Protein AF-A0A1D9BG84-F1 (afdb_monomer_lite)

Foldseek 3Di:
DLVLLCVVPPLSVVLLCLLQPPPFWAQQSSLVSNLVSLVVCLVVDDDQVNLLSVQLNVCRSVQSNVPDRTRNDNVSSVVSSVSSSVSSVDGRDPPD

Structure (mmCIF, N/CA/C/O backbone):
data_AF-A0A1D9BG84-F1
#
_entry.id   AF-A0A1D9BG84-F1
#
loop_
_atom_site.group_PDB
_atom_site.id
_atom_site.type_symbol
_atom_site.label_atom_id
_atom_site.label_alt_id
_atom_site.label_comp_id
_atom_site.label_asym_id
_atom_site.label_entity_id
_atom_site.label_seq_id
_atom_site.pdbx_PDB_ins_code
_atom_site.Cartn_x
_atom_site.Cartn_y
_atom_site.Cartn_z
_atom_site.occupancy
_atom_site.B_iso_or_equiv
_atom_site.auth_seq_id
_atom_site.auth_comp_id
_atom_site.auth_asym_id
_atom_site.auth_atom_id
_atom_site.pdbx_PDB_model_num
ATOM 1 N N . MET A 1 1 ? -3.506 13.229 -1.881 1.00 57.06 1 MET A N 1
ATOM 2 C CA . MET A 1 1 ? -4.048 12.767 -3.181 1.00 57.06 1 MET A CA 1
ATOM 3 C C . MET A 1 1 ? -3.113 11.689 -3.703 1.00 57.06 1 MET A C 1
ATOM 5 O O . MET A 1 1 ? -1.929 11.826 -3.457 1.00 57.06 1 MET A O 1
ATOM 9 N N . ALA A 1 2 ? -3.618 10.645 -4.365 1.00 71.62 2 ALA A N 1
ATOM 10 C CA . ALA A 1 2 ? -2.833 9.497 -4.855 1.00 71.62 2 ALA A CA 1
ATOM 11 C C . ALA A 1 2 ? -2.173 9.763 -6.226 1.00 71.62 2 ALA A C 1
ATOM 13 O O . ALA A 1 2 ? -2.248 8.943 -7.140 1.00 71.62 2 ALA A O 1
ATOM 14 N N . THR A 1 3 ? -1.646 10.970 -6.426 1.00 79.94 3 THR A N 1
ATOM 15 C CA . THR A 1 3 ? -1.297 11.473 -7.760 1.00 79.94 3 THR A CA 1
ATOM 16 C C . THR A 1 3 ? -0.120 10.716 -8.382 1.00 79.94 3 THR A C 1
ATOM 18 O O . THR A 1 3 ? -0.132 10.466 -9.584 1.00 79.94 3 THR A O 1
ATOM 21 N N . ARG A 1 4 ? 0.883 10.323 -7.587 1.00 86.75 4 ARG A N 1
ATOM 22 C CA . ARG A 1 4 ? 2.057 9.574 -8.067 1.00 86.75 4 ARG A CA 1
ATOM 23 C C . ARG A 1 4 ? 1.734 8.113 -8.257 1.00 86.75 4 ARG A C 1
ATOM 25 O O . ARG A 1 4 ? 2.133 7.534 -9.262 1.00 86.75 4 ARG A O 1
ATOM 32 N N . LEU A 1 5 ? 0.955 7.551 -7.343 1.00 87.56 5 LEU A N 1
ATOM 33 C CA . LEU A 1 5 ? 0.497 6.179 -7.461 1.00 87.56 5 LEU A CA 1
ATOM 34 C C . LEU A 1 5 ? -0.240 5.978 -8.792 1.00 87.56 5 LEU A C 1
ATOM 36 O O . LEU A 1 5 ? 0.122 5.100 -9.562 1.00 87.56 5 LEU A O 1
ATOM 40 N N . LEU A 1 6 ? -1.171 6.871 -9.142 1.00 88.88 6 LEU A N 1
ATOM 41 C CA . LEU A 1 6 ? -1.883 6.817 -10.425 1.00 88.88 6 LEU A CA 1
ATOM 42 C C . LEU A 1 6 ? -1.003 7.129 -11.647 1.00 88.88 6 LEU A C 1
ATOM 44 O O . LEU A 1 6 ? -1.347 6.730 -12.759 1.00 88.88 6 LEU A O 1
ATOM 48 N N . SER A 1 7 ? 0.137 7.804 -11.471 1.00 88.94 7 SER A N 1
ATOM 49 C CA . SER A 1 7 ? 1.072 8.066 -12.574 1.00 88.94 7 SER A CA 1
ATOM 50 C C . SER A 1 7 ? 1.813 6.812 -13.059 1.00 88.94 7 SER A C 1
ATOM 52 O O . SER A 1 7 ? 2.334 6.819 -14.170 1.00 88.94 7 SER A O 1
ATOM 54 N N . LEU A 1 8 ? 1.778 5.718 -12.285 1.00 88.31 8 LEU A N 1
ATOM 55 C CA . LEU A 1 8 ? 2.277 4.390 -12.673 1.00 88.31 8 LEU A CA 1
ATOM 56 C C . LEU A 1 8 ? 1.303 3.630 -13.602 1.00 88.31 8 LEU A C 1
ATOM 58 O O . LEU A 1 8 ? 1.425 2.423 -13.811 1.00 88.31 8 LEU A O 1
ATOM 62 N N . GLY A 1 9 ? 0.273 4.300 -14.126 1.00 90.06 9 GLY A N 1
ATOM 63 C CA . GLY A 1 9 ? -0.692 3.707 -15.047 1.00 90.06 9 GLY A CA 1
ATOM 64 C C . GLY A 1 9 ? -1.509 2.575 -14.416 1.00 90.06 9 GLY A C 1
ATOM 65 O O . GLY A 1 9 ? -2.001 2.688 -13.292 1.00 90.06 9 GLY A O 1
ATOM 66 N N . MET A 1 10 ? -1.685 1.475 -15.155 1.00 90.31 10 MET A N 1
ATOM 67 C CA . MET A 1 10 ? -2.534 0.350 -14.735 1.00 90.31 10 MET A CA 1
ATOM 68 C C . MET A 1 10 ? -2.043 -0.308 -13.439 1.00 90.31 10 MET A C 1
ATOM 70 O O . MET A 1 10 ? -2.858 -0.701 -12.605 1.00 90.31 10 MET A O 1
ATOM 74 N N . PHE A 1 11 ? -0.725 -0.383 -13.251 1.00 91.25 11 PHE A N 1
ATOM 75 C CA . PHE A 1 11 ? -0.127 -0.892 -12.022 1.00 91.25 11 PHE A CA 1
ATOM 76 C C . PHE A 1 11 ? -0.517 -0.032 -10.815 1.00 91.25 11 PHE A C 1
ATOM 78 O O . PHE A 1 11 ? -0.992 -0.541 -9.803 1.00 91.25 11 PHE A O 1
ATOM 85 N N . GLY A 1 12 ? -0.419 1.288 -10.973 1.00 92.81 12 GLY A N 1
ATOM 86 C CA . GLY A 1 12 ? -0.860 2.260 -9.980 1.00 92.81 12 GLY A CA 1
ATOM 87 C C . GLY A 1 12 ? -2.314 2.084 -9.553 1.00 92.81 12 GLY A C 1
ATOM 88 O O . GLY A 1 12 ? -2.627 2.086 -8.365 1.00 92.81 12 GLY A O 1
ATOM 89 N N . VAL A 1 13 ? -3.214 1.882 -10.518 1.00 94.19 13 VAL A N 1
ATOM 90 C CA . VAL A 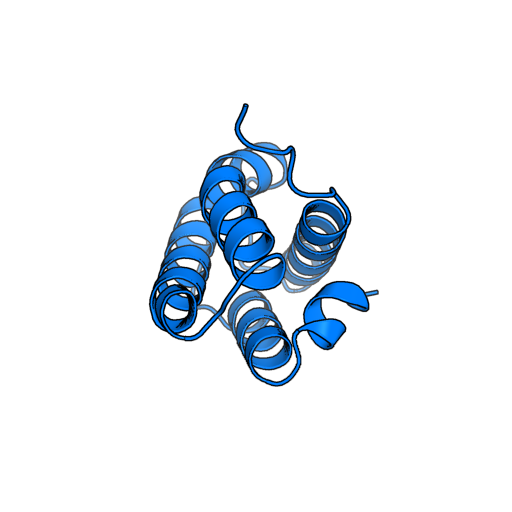1 13 ? -4.638 1.632 -10.242 1.00 94.19 13 VAL A CA 1
ATOM 91 C C . VAL A 1 13 ? -4.839 0.334 -9.457 1.00 94.19 13 VAL A C 1
ATOM 93 O O . VAL A 1 13 ? -5.626 0.317 -8.514 1.00 94.19 13 VAL A O 1
ATOM 96 N N . ARG A 1 14 ? -4.112 -0.736 -9.800 1.00 94.19 14 ARG A N 1
ATOM 97 C CA . ARG A 1 14 ? -4.194 -2.021 -9.087 1.00 94.19 14 ARG A CA 1
ATOM 98 C C . ARG A 1 14 ? -3.654 -1.939 -7.667 1.00 94.19 14 ARG A C 1
ATOM 100 O O . ARG A 1 14 ? -4.298 -2.451 -6.758 1.00 94.19 14 ARG A O 1
ATOM 107 N N . LEU A 1 15 ? -2.534 -1.249 -7.457 1.00 94.81 15 LEU A N 1
ATOM 108 C CA . LEU A 1 15 ? -2.042 -0.965 -6.110 1.00 94.81 15 LEU A CA 1
ATOM 109 C C . LEU A 1 15 ? -3.064 -0.163 -5.305 1.00 94.81 15 LEU A C 1
ATOM 111 O O . LEU A 1 15 ? -3.303 -0.483 -4.147 1.00 94.81 15 LEU A O 1
ATOM 115 N N . LEU A 1 16 ? -3.691 0.857 -5.902 1.00 96.06 16 LEU A N 1
ATOM 116 C CA . LEU A 1 16 ? -4.708 1.653 -5.212 1.00 96.06 16 LEU A CA 1
ATOM 117 C C . LEU A 1 16 ? -5.880 0.782 -4.771 1.00 96.06 16 LEU A C 1
ATOM 119 O O . LEU A 1 16 ? -6.306 0.869 -3.622 1.00 96.06 16 LEU A O 1
ATOM 123 N N . ASP A 1 17 ? -6.387 -0.040 -5.687 1.00 95.62 17 ASP A N 1
ATOM 124 C CA . ASP A 1 17 ? -7.469 -0.970 -5.402 1.00 95.62 17 ASP A CA 1
ATOM 125 C C . ASP A 1 17 ? -7.075 -1.919 -4.269 1.00 95.62 17 ASP A C 1
ATOM 127 O O . ASP A 1 17 ? -7.774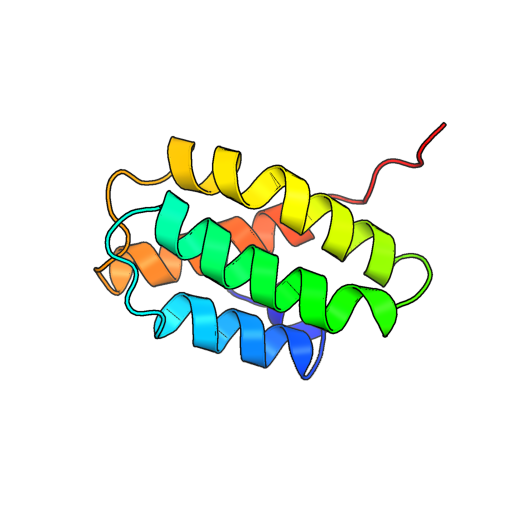 -1.970 -3.260 1.00 95.62 17 ASP A O 1
ATOM 131 N N . ARG A 1 18 ? -5.893 -2.544 -4.353 1.00 96.12 18 ARG A N 1
ATOM 132 C CA . ARG A 1 18 ? -5.372 -3.433 -3.310 1.00 96.12 18 ARG A CA 1
ATOM 133 C C . ARG A 1 18 ? -5.291 -2.740 -1.954 1.00 96.12 18 ARG A C 1
ATOM 135 O O . ARG A 1 18 ? -5.769 -3.291 -0.970 1.00 96.12 18 ARG A O 1
ATOM 142 N N . ILE A 1 19 ? -4.764 -1.513 -1.889 1.00 96.88 19 ILE A N 1
ATOM 143 C CA . ILE A 1 19 ? -4.704 -0.751 -0.633 1.00 96.88 19 ILE A CA 1
ATOM 144 C C . ILE A 1 19 ? -6.104 -0.584 -0.043 1.00 96.88 19 ILE A C 1
ATOM 146 O O . ILE A 1 19 ? -6.273 -0.701 1.165 1.00 96.88 19 ILE A O 1
ATOM 150 N N . LEU A 1 20 ? -7.103 -0.288 -0.870 1.00 97.00 20 LEU A N 1
ATOM 151 C CA . LEU A 1 20 ? -8.454 0.022 -0.416 1.00 97.00 20 LEU A CA 1
ATOM 152 C C . LEU A 1 20 ? -9.287 -1.218 -0.075 1.00 97.00 20 LEU A C 1
ATOM 154 O O . LEU A 1 20 ? -10.175 -1.111 0.774 1.00 97.00 20 LEU A O 1
ATOM 158 N N . THR A 1 21 ? -9.030 -2.356 -0.723 1.00 95.81 21 THR A N 1
ATOM 159 C CA . THR A 1 21 ? -9.929 -3.521 -0.702 1.00 95.81 21 THR A CA 1
ATOM 160 C C . THR A 1 21 ? -9.314 -4.783 -0.106 1.00 95.81 21 THR A C 1
ATOM 162 O O . THR A 1 21 ? -10.064 -5.709 0.203 1.00 95.81 21 THR A O 1
ATOM 165 N N . ALA A 1 22 ? -7.993 -4.826 0.107 1.00 96.12 22 ALA A N 1
ATOM 166 C CA . ALA A 1 22 ? -7.324 -5.974 0.710 1.00 96.12 22 ALA A CA 1
ATOM 167 C C . ALA A 1 22 ? -7.985 -6.384 2.041 1.00 96.12 22 ALA A C 1
ATOM 169 O O . ALA A 1 22 ? -8.302 -5.513 2.866 1.00 96.12 22 ALA A O 1
ATOM 170 N N . PRO A 1 23 ? -8.149 -7.692 2.309 1.00 95.69 23 PRO A N 1
ATOM 171 C CA . PRO A 1 23 ? -8.699 -8.198 3.563 1.00 95.69 23 PRO A CA 1
ATOM 172 C C . PRO A 1 23 ? -7.675 -8.159 4.719 1.00 95.69 23 PRO A C 1
ATOM 174 O O . PRO A 1 23 ? -7.675 -9.037 5.573 1.00 95.69 23 PRO A O 1
ATOM 177 N N . ALA A 1 24 ? -6.811 -7.142 4.761 1.00 96.81 24 ALA A N 1
ATOM 178 C CA . ALA A 1 24 ? -5.789 -6.962 5.789 1.00 96.81 24 ALA A CA 1
ATOM 179 C C . ALA A 1 24 ? -6.325 -6.171 6.992 1.00 96.81 24 ALA A C 1
ATOM 181 O O . ALA A 1 24 ? -6.874 -5.077 6.832 1.00 96.81 24 ALA A O 1
ATOM 182 N N . VAL A 1 25 ? -6.113 -6.678 8.200 1.00 97.56 25 VAL A N 1
ATOM 183 C CA . VAL A 1 25 ? -6.422 -5.990 9.459 1.00 97.56 25 VAL A CA 1
ATOM 184 C C . VAL A 1 25 ? -5.183 -5.310 10.023 1.00 97.56 25 VAL A C 1
ATOM 186 O O . VAL A 1 25 ? -5.268 -4.202 10.566 1.00 97.56 25 VAL A O 1
ATOM 189 N N . LEU A 1 26 ? -4.032 -5.956 9.880 1.00 98.44 26 LEU A N 1
ATOM 190 C CA . LEU A 1 26 ? -2.756 -5.519 10.419 1.00 98.44 26 LEU A CA 1
ATOM 191 C C . LEU A 1 26 ? -1.868 -4.930 9.311 1.00 98.44 26 LEU A C 1
ATOM 193 O O . LEU A 1 26 ? -1.996 -5.294 8.142 1.00 98.44 26 LEU A O 1
ATOM 197 N N . PRO A 1 27 ? -0.966 -3.993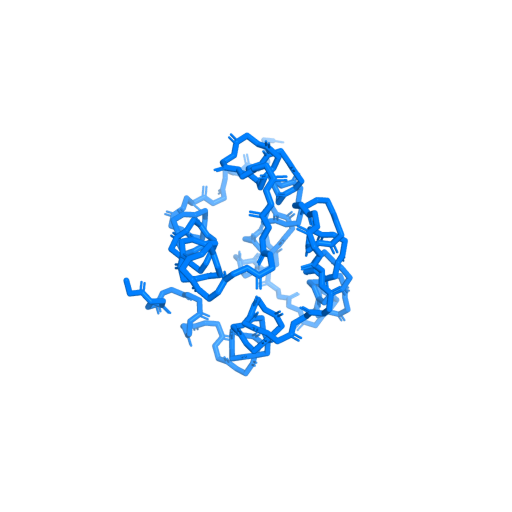 9.654 1.00 97.88 27 PRO A N 1
ATOM 198 C CA . PRO A 1 27 ? -0.109 -3.333 8.668 1.00 97.88 27 PRO A CA 1
ATOM 199 C C . PRO A 1 27 ? 0.795 -4.300 7.897 1.00 97.88 27 PRO A C 1
ATOM 201 O O . PRO A 1 27 ? 1.021 -4.077 6.714 1.00 97.88 27 PRO A O 1
ATOM 204 N N . HIS A 1 28 ? 1.286 -5.368 8.535 1.00 97.88 28 HIS A N 1
ATOM 205 C CA . HIS A 1 28 ? 2.157 -6.343 7.875 1.00 97.88 28 HIS A CA 1
ATOM 206 C C . HIS A 1 28 ? 1.409 -7.168 6.823 1.00 97.88 28 HIS A C 1
ATOM 208 O O . HIS A 1 28 ? 1.948 -7.361 5.747 1.00 97.88 28 HIS A O 1
ATOM 214 N N . GLU A 1 29 ? 0.152 -7.549 7.082 1.00 98.25 29 GLU A N 1
ATOM 215 C CA . GLU A 1 29 ? -0.690 -8.261 6.108 1.00 98.25 29 GLU A CA 1
ATOM 216 C C . GLU A 1 29 ? -0.916 -7.402 4.857 1.00 98.25 29 GLU A C 1
ATOM 218 O O . GLU A 1 29 ? -0.844 -7.882 3.732 1.00 98.25 29 GLU A O 1
ATOM 223 N N . LEU A 1 30 ? -1.151 -6.097 5.050 1.00 98.06 30 LEU A N 1
ATOM 224 C CA . LEU A 1 30 ? -1.248 -5.167 3.929 1.00 98.06 30 LEU A CA 1
ATOM 225 C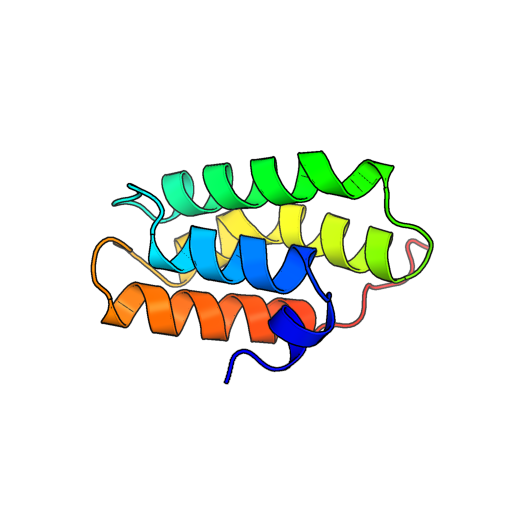 C . LEU A 1 30 ? 0.094 -5.014 3.207 1.00 98.06 30 LEU A C 1
ATOM 227 O O . LEU A 1 30 ? 0.108 -4.888 1.989 1.00 98.06 30 LEU A O 1
ATOM 231 N N . ALA A 1 31 ? 1.205 -4.969 3.939 1.00 98.06 31 ALA A N 1
ATOM 232 C CA . ALA A 1 31 ? 2.527 -4.875 3.336 1.00 98.06 31 ALA A CA 1
ATOM 233 C C . ALA A 1 31 ? 2.818 -6.101 2.460 1.00 98.06 31 ALA A C 1
ATOM 235 O O . ALA A 1 31 ? 3.187 -5.905 1.307 1.00 98.06 31 ALA A O 1
ATOM 236 N N . ASP A 1 32 ? 2.553 -7.315 2.955 1.00 97.94 32 ASP A N 1
ATOM 237 C CA . ASP A 1 32 ? 2.694 -8.569 2.205 1.00 97.94 32 ASP A CA 1
ATOM 238 C C . ASP A 1 32 ? 1.888 -8.517 0.895 1.00 97.94 32 ASP A C 1
ATOM 240 O O . ASP A 1 32 ? 2.450 -8.671 -0.189 1.00 97.94 32 ASP A O 1
ATOM 244 N N . ASP A 1 33 ? 0.595 -8.174 0.975 1.00 96.94 33 ASP A N 1
ATOM 245 C CA . ASP A 1 33 ? -0.292 -8.067 -0.194 1.00 96.94 33 ASP A CA 1
ATOM 246 C C . ASP A 1 33 ? 0.234 -7.083 -1.257 1.00 96.94 33 ASP A C 1
ATOM 248 O O . ASP A 1 33 ? 0.090 -7.301 -2.465 1.00 96.94 33 ASP A O 1
ATOM 252 N N . LEU A 1 34 ? 0.809 -5.958 -0.824 1.00 97.12 34 LEU A N 1
ATOM 253 C CA . LEU A 1 34 ? 1.340 -4.936 -1.727 1.00 97.12 34 LEU A CA 1
ATOM 254 C C . LEU A 1 34 ? 2.707 -5.322 -2.293 1.00 97.12 34 LEU A C 1
ATOM 256 O O . LEU A 1 34 ? 2.968 -5.048 -3.464 1.00 97.12 34 LEU A O 1
ATOM 260 N N . VAL A 1 35 ? 3.563 -5.953 -1.491 1.00 97.62 35 VAL A N 1
ATOM 261 C CA . VAL A 1 35 ? 4.870 -6.466 -1.913 1.00 97.62 35 VAL A CA 1
ATOM 262 C C . VAL A 1 35 ? 4.691 -7.568 -2.951 1.00 97.62 35 VAL A C 1
ATOM 264 O O . VAL A 1 35 ? 5.371 -7.539 -3.975 1.00 97.62 35 VAL A O 1
ATOM 267 N N . ASP A 1 36 ? 3.739 -8.479 -2.757 1.00 96.38 36 ASP A N 1
ATOM 268 C CA . ASP A 1 36 ? 3.404 -9.515 -3.734 1.00 96.38 36 ASP A CA 1
ATOM 269 C C . ASP A 1 36 ? 2.923 -8.912 -5.059 1.00 96.38 36 ASP A C 1
ATOM 271 O O . ASP A 1 36 ? 3.376 -9.315 -6.135 1.00 96.38 36 ASP A O 1
ATOM 275 N N . GLU A 1 37 ? 2.057 -7.896 -5.001 1.00 95.50 37 GLU A N 1
ATOM 276 C CA . GLU A 1 37 ? 1.603 -7.185 -6.196 1.00 95.50 37 GLU A CA 1
ATOM 277 C C . GLU A 1 37 ? 2.777 -6.475 -6.896 1.00 95.50 37 GLU A C 1
ATOM 279 O O . GLU A 1 37 ? 2.918 -6.579 -8.113 1.00 95.50 37 GLU A O 1
ATOM 284 N N . ILE A 1 38 ? 3.666 -5.801 -6.158 1.00 95.81 38 ILE A N 1
ATOM 285 C CA . ILE A 1 38 ? 4.864 -5.169 -6.733 1.00 95.81 38 ILE A CA 1
ATOM 286 C C . ILE A 1 38 ? 5.770 -6.214 -7.385 1.00 95.81 38 ILE A C 1
ATOM 288 O O . ILE A 1 38 ? 6.157 -6.044 -8.540 1.00 95.81 38 ILE A O 1
ATOM 292 N N . ASN A 1 39 ? 6.085 -7.301 -6.684 1.00 95.38 39 ASN A N 1
ATOM 293 C CA . ASN A 1 39 ? 6.979 -8.355 -7.161 1.00 95.38 39 ASN A CA 1
ATOM 294 C C . ASN A 1 39 ? 6.431 -9.063 -8.399 1.00 95.38 39 ASN A C 1
ATOM 296 O O . ASN A 1 39 ? 7.203 -9.440 -9.279 1.00 95.38 39 ASN A O 1
ATOM 300 N N . TYR A 1 40 ? 5.109 -9.199 -8.507 1.00 94.06 40 TYR A N 1
ATOM 301 C CA . TYR A 1 40 ? 4.468 -9.707 -9.714 1.00 94.06 40 TYR A CA 1
ATOM 302 C C . TYR A 1 40 ? 4.733 -8.804 -10.932 1.00 94.06 40 TYR A C 1
ATOM 304 O O . TYR A 1 40 ? 4.975 -9.299 -12.034 1.00 94.06 40 TYR A O 1
ATOM 312 N N . TYR A 1 41 ? 4.724 -7.481 -10.743 1.00 91.12 41 TYR A N 1
ATOM 313 C CA . TYR A 1 41 ? 4.934 -6.507 -11.819 1.00 91.12 41 TYR A CA 1
ATOM 314 C C . TYR A 1 41 ? 6.396 -6.160 -12.089 1.00 91.12 41 TYR A C 1
ATOM 316 O O . TYR A 1 41 ? 6.731 -5.787 -13.215 1.00 91.12 41 TYR A O 1
ATOM 324 N N . LEU A 1 42 ? 7.274 -6.299 -11.097 1.00 92.81 42 LEU A N 1
ATOM 325 C CA . LEU A 1 42 ? 8.670 -5.873 -11.160 1.00 92.81 42 LEU A CA 1
ATOM 326 C C . LEU A 1 42 ? 9.428 -6.394 -12.402 1.00 92.81 42 LEU A C 1
ATOM 328 O O . LEU A 1 42 ? 10.118 -5.586 -13.036 1.00 92.81 42 LEU A O 1
ATOM 332 N N . PRO A 1 43 ? 9.272 -7.667 -12.838 1.00 93.19 43 PRO A N 1
ATOM 333 C CA . PRO A 1 43 ? 9.935 -8.187 -14.039 1.00 93.19 43 PRO A CA 1
ATOM 334 C C . PRO A 1 43 ? 9.504 -7.515 -15.349 1.00 93.19 43 PRO A C 1
ATOM 336 O O . PRO A 1 43 ? 10.204 -7.625 -16.352 1.00 93.19 43 PRO A O 1
ATOM 339 N N . CYS A 1 44 ? 8.351 -6.840 -15.362 1.00 91.31 44 CYS A N 1
ATOM 340 C CA . CYS A 1 44 ? 7.801 -6.168 -16.541 1.00 91.31 44 CYS A CA 1
ATOM 341 C C .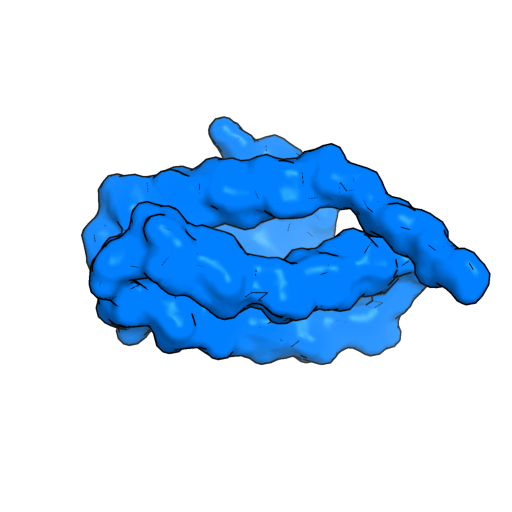 CYS A 1 44 ? 8.215 -4.690 -16.641 1.00 91.31 44 CYS A C 1
ATOM 343 O O . CYS A 1 44 ? 7.834 -4.016 -17.599 1.00 91.31 44 CYS A O 1
ATOM 345 N N . THR A 1 45 ? 8.967 -4.179 -15.665 1.00 89.81 45 THR A N 1
ATOM 346 C CA . THR A 1 45 ? 9.377 -2.769 -15.581 1.00 89.81 45 THR A CA 1
ATOM 347 C C . THR A 1 45 ? 10.867 -2.599 -15.849 1.00 89.81 45 THR A C 1
ATOM 349 O O . THR A 1 45 ? 11.650 -3.530 -15.674 1.00 89.81 45 THR A O 1
ATOM 352 N N . TYR A 1 46 ? 11.275 -1.396 -16.264 1.00 90.00 46 TYR A N 1
ATOM 353 C CA . TYR A 1 46 ? 12.669 -1.112 -16.612 1.00 90.00 46 TYR A CA 1
ATOM 354 C C . TYR A 1 46 ? 13.138 0.241 -16.074 1.00 90.00 46 TYR A C 1
ATOM 356 O O . TYR A 1 46 ? 12.366 1.185 -15.889 1.00 90.00 46 TYR A O 1
ATOM 364 N N . GLY A 1 47 ? 14.450 0.359 -15.864 1.00 89.94 47 GLY A N 1
ATOM 365 C CA . GLY A 1 47 ? 15.102 1.630 -15.566 1.00 89.94 47 GLY A CA 1
ATOM 366 C C . GLY A 1 47 ? 14.621 2.262 -14.259 1.00 89.94 47 GLY A C 1
ATOM 367 O O . GLY A 1 47 ? 14.756 1.677 -13.188 1.00 89.94 47 GLY A O 1
ATOM 368 N N . ARG A 1 48 ? 14.120 3.501 -14.335 1.00 87.88 48 ARG A N 1
ATOM 369 C CA . ARG A 1 48 ? 13.712 4.269 -13.147 1.00 87.88 48 ARG A CA 1
ATOM 370 C C . ARG A 1 48 ? 12.504 3.657 -12.445 1.00 87.88 48 ARG A C 1
ATOM 372 O O . ARG A 1 48 ? 12.485 3.634 -11.221 1.00 87.88 48 ARG A O 1
ATOM 379 N N . GLU A 1 49 ? 11.524 3.181 -13.206 1.00 88.81 49 GLU A N 1
ATOM 380 C CA . GLU A 1 49 ? 10.308 2.583 -12.650 1.00 88.81 49 GLU A CA 1
ATOM 381 C C . GLU A 1 49 ? 10.645 1.334 -11.835 1.00 88.81 49 GLU A C 1
ATOM 383 O O . GLU A 1 49 ? 10.253 1.237 -10.680 1.00 88.81 49 GLU A O 1
ATOM 388 N N . GLN A 1 50 ? 11.476 0.445 -12.381 1.00 92.19 50 GLN A N 1
ATOM 389 C CA . GLN A 1 50 ? 11.907 -0.762 -11.678 1.00 92.19 50 GLN A CA 1
ATOM 390 C C . GLN A 1 50 ? 12.603 -0.449 -10.347 1.00 92.19 50 GLN A C 1
ATOM 392 O O . GLN A 1 50 ? 12.306 -1.079 -9.336 1.00 92.19 50 GLN A O 1
ATOM 397 N N . ARG A 1 51 ? 13.488 0.559 -10.317 1.00 92.50 51 ARG A N 1
ATOM 398 C CA . ARG A 1 51 ? 14.151 0.990 -9.074 1.00 92.50 51 ARG A CA 1
ATOM 399 C C . ARG A 1 51 ? 13.170 1.570 -8.057 1.00 92.50 51 ARG A C 1
ATOM 401 O O . ARG A 1 51 ? 13.267 1.243 -6.881 1.00 92.50 51 ARG A O 1
ATOM 408 N N . LEU A 1 52 ? 12.225 2.397 -8.509 1.00 92.00 52 LEU A N 1
ATOM 409 C CA . LEU A 1 52 ? 11.165 2.946 -7.656 1.00 92.00 52 LEU A CA 1
ATOM 410 C C . LEU A 1 52 ? 10.323 1.833 -7.025 1.00 92.00 52 LEU A C 1
ATOM 412 O O . LEU A 1 52 ? 10.061 1.865 -5.827 1.00 92.00 52 LEU A O 1
ATOM 416 N N . LEU A 1 53 ? 9.911 0.847 -7.824 1.00 92.81 53 LEU A N 1
ATOM 417 C CA . LEU A 1 53 ? 9.102 -0.272 -7.352 1.00 92.81 53 LEU A CA 1
ATOM 418 C C . LEU A 1 53 ? 9.871 -1.175 -6.390 1.00 92.81 53 LEU A C 1
ATOM 420 O O . LEU A 1 53 ? 9.333 -1.549 -5.353 1.00 92.81 53 LEU A O 1
ATOM 424 N N . PHE A 1 54 ? 11.134 -1.473 -6.694 1.00 94.38 54 PHE A N 1
ATOM 425 C CA . PHE A 1 54 ? 11.991 -2.249 -5.805 1.00 94.38 54 PHE A CA 1
ATOM 426 C C . PHE A 1 54 ? 12.166 -1.560 -4.447 1.00 94.38 54 PHE A C 1
ATOM 428 O O . PHE A 1 54 ? 11.934 -2.173 -3.409 1.00 94.38 54 PHE A O 1
ATOM 435 N N . GLN A 1 55 ? 12.492 -0.265 -4.445 1.00 94.31 55 GLN A N 1
ATOM 436 C CA . GLN A 1 55 ? 12.605 0.498 -3.205 1.00 94.31 55 GLN A CA 1
ATOM 437 C C . GLN A 1 55 ? 11.283 0.528 -2.433 1.00 94.31 55 GLN A C 1
ATOM 439 O O . GLN A 1 55 ? 11.283 0.341 -1.218 1.00 94.31 55 GLN A O 1
ATOM 444 N N . LEU A 1 56 ? 10.155 0.725 -3.125 1.00 94.56 56 LEU A N 1
ATOM 445 C CA . LEU A 1 56 ? 8.844 0.697 -2.486 1.00 94.56 56 LEU A CA 1
ATOM 446 C C . LEU A 1 56 ? 8.596 -0.650 -1.791 1.00 94.56 56 LEU A C 1
ATOM 448 O O . LEU A 1 56 ? 8.172 -0.654 -0.639 1.00 94.56 56 LEU A O 1
ATOM 452 N N . ALA A 1 57 ? 8.896 -1.775 -2.448 1.00 95.88 57 ALA A N 1
ATOM 453 C CA . ALA A 1 57 ? 8.753 -3.103 -1.849 1.00 95.88 57 ALA A CA 1
ATOM 454 C C . ALA A 1 57 ? 9.607 -3.267 -0.579 1.00 95.88 57 ALA A C 1
ATOM 456 O O . ALA A 1 57 ? 9.126 -3.810 0.413 1.00 95.88 57 ALA A O 1
ATOM 457 N N . CYS A 1 58 ? 10.836 -2.745 -0.578 1.00 95.44 58 CYS A N 1
ATOM 458 C CA . CYS A 1 58 ? 11.723 -2.788 0.585 1.00 95.44 58 CYS A CA 1
ATOM 459 C C . CYS A 1 58 ? 11.206 -1.956 1.772 1.00 95.44 58 CYS A C 1
ATOM 461 O O . CYS A 1 58 ? 11.339 -2.378 2.918 1.00 95.44 58 CYS A O 1
ATOM 463 N N . GLU A 1 59 ? 10.622 -0.781 1.519 1.00 96.06 59 GLU A N 1
ATOM 464 C CA . GLU A 1 59 ? 10.220 0.164 2.575 1.00 96.06 59 GLU A CA 1
ATOM 465 C C . GLU A 1 59 ? 8.815 -0.106 3.147 1.00 96.06 59 GLU A C 1
ATOM 467 O O . GLU A 1 59 ? 8.490 0.372 4.235 1.00 96.06 59 GLU A O 1
ATOM 472 N N . LEU A 1 60 ? 7.963 -0.859 2.441 1.00 96.38 60 LEU A N 1
ATOM 473 C CA . LEU A 1 60 ? 6.539 -1.004 2.775 1.00 96.38 60 LEU A CA 1
ATOM 474 C C . LEU A 1 60 ? 6.280 -1.549 4.184 1.00 96.38 60 LEU A C 1
ATOM 476 O O . LEU A 1 60 ? 5.427 -1.008 4.890 1.00 96.38 60 LEU A O 1
ATOM 480 N N . HIS A 1 61 ? 6.997 -2.596 4.596 1.00 97.62 61 HIS A N 1
ATOM 481 C CA . HIS A 1 61 ? 6.801 -3.216 5.910 1.00 97.62 61 HIS A CA 1
ATOM 482 C C . HIS A 1 61 ? 7.109 -2.256 7.055 1.00 97.62 61 HIS A C 1
ATOM 484 O O . HIS A 1 61 ? 6.300 -2.110 7.972 1.00 97.62 61 HIS A O 1
ATOM 490 N N . GLU A 1 62 ? 8.265 -1.597 6.989 1.00 97.25 62 GLU A N 1
ATOM 491 C CA . GLU A 1 62 ? 8.701 -0.642 8.004 1.00 97.25 62 GLU A CA 1
ATOM 492 C C . GLU A 1 62 ? 7.756 0.562 8.036 1.00 97.25 62 GLU A C 1
ATOM 494 O O . GLU A 1 62 ? 7.160 0.857 9.072 1.00 97.25 62 GLU A O 1
ATOM 499 N N . ALA A 1 63 ? 7.501 1.181 6.880 1.00 97.44 63 ALA A N 1
ATOM 500 C CA . ALA A 1 63 ? 6.661 2.369 6.792 1.00 97.44 63 ALA A CA 1
ATOM 501 C C . ALA A 1 63 ? 5.223 2.118 7.282 1.00 97.44 63 ALA A C 1
ATOM 503 O O . ALA A 1 63 ? 4.648 2.953 7.987 1.00 97.44 63 ALA A O 1
ATOM 504 N N . LEU A 1 64 ? 4.619 0.976 6.930 1.00 97.75 64 LEU A N 1
ATOM 505 C CA . LEU A 1 64 ? 3.279 0.625 7.407 1.00 97.75 64 LEU A CA 1
ATOM 506 C C . LEU A 1 64 ? 3.280 0.243 8.892 1.00 97.75 64 LEU A C 1
ATOM 508 O O . LEU A 1 64 ? 2.347 0.623 9.603 1.00 97.75 64 LEU A O 1
ATOM 512 N N . GLY A 1 65 ? 4.303 -0.474 9.360 1.00 97.69 65 GLY A N 1
ATOM 513 C CA . GLY A 1 65 ? 4.442 -0.8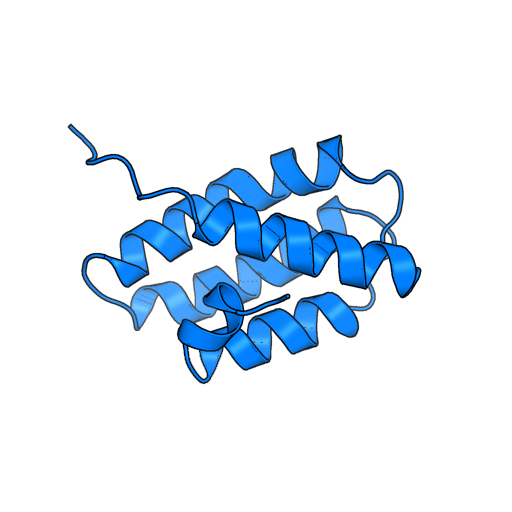85 10.758 1.00 97.69 65 GLY A CA 1
ATOM 514 C C . GLY A 1 65 ? 4.618 0.292 11.719 1.00 97.69 65 GLY A C 1
ATOM 515 O O . GLY A 1 65 ? 4.041 0.288 12.804 1.00 97.69 65 GLY A O 1
ATOM 516 N N . GLU A 1 66 ? 5.348 1.328 11.310 1.00 97.62 66 GLU A N 1
ATOM 517 C CA . GLU A 1 66 ? 5.513 2.553 12.099 1.00 97.62 66 GLU A CA 1
ATOM 518 C C . GLU A 1 66 ? 4.254 3.431 12.093 1.00 97.62 66 GLU A C 1
ATOM 520 O O . GLU A 1 66 ? 3.895 4.040 13.104 1.00 97.62 66 GLU A O 1
ATOM 525 N N . ALA A 1 67 ? 3.567 3.518 10.951 1.00 97.38 67 ALA A N 1
ATOM 526 C CA . ALA A 1 67 ? 2.466 4.460 10.770 1.00 97.38 67 ALA A CA 1
ATOM 527 C C . ALA A 1 67 ? 1.113 3.962 11.306 1.00 97.38 67 ALA A C 1
ATOM 529 O O . ALA A 1 67 ? 0.215 4.780 11.565 1.00 97.38 67 ALA A O 1
ATOM 530 N N . PHE A 1 68 ? 0.934 2.645 11.444 1.00 97.81 68 PHE A N 1
ATOM 531 C CA . PHE A 1 68 ? -0.357 2.035 11.747 1.00 97.81 68 PHE A CA 1
ATOM 532 C C . PHE A 1 68 ? -0.246 0.901 12.761 1.00 97.81 68 PHE A C 1
ATOM 534 O O . PHE A 1 68 ? 0.605 0.031 12.665 1.00 97.81 68 PHE A O 1
ATOM 541 N N . THR A 1 69 ? -1.204 0.843 13.683 1.00 97.31 69 THR A N 1
ATOM 542 C CA . THR A 1 69 ? -1.450 -0.349 14.511 1.00 97.31 69 THR A CA 1
ATOM 543 C C . THR A 1 69 ? -2.496 -1.274 13.885 1.00 97.31 69 THR A C 1
ATOM 545 O O . THR A 1 69 ? -2.489 -2.477 14.135 1.00 97.31 69 THR A O 1
ATOM 548 N N . ARG A 1 70 ? -3.397 -0.717 13.062 1.00 97.69 70 ARG A N 1
ATOM 549 C CA . ARG A 1 70 ? -4.442 -1.413 12.297 1.00 97.69 70 ARG A CA 1
ATOM 550 C C . ARG A 1 70 ? -4.750 -0.666 11.001 1.00 97.69 70 ARG A C 1
ATOM 552 O O . ARG A 1 70 ? -4.629 0.561 10.953 1.00 97.69 70 ARG A O 1
ATOM 559 N N . VAL A 1 71 ? -5.200 -1.396 9.983 1.00 97.62 71 VAL A N 1
ATOM 560 C CA . VAL A 1 71 ? -5.482 -0.870 8.635 1.00 97.62 71 VAL A CA 1
ATOM 561 C C . VAL A 1 71 ? -6.859 -1.258 8.082 1.00 97.62 71 VAL A C 1
ATOM 563 O O . VAL A 1 71 ? -7.197 -0.858 6.977 1.00 97.62 71 VAL A O 1
ATOM 566 N N . ASP A 1 72 ? -7.704 -1.951 8.843 1.00 95.94 72 ASP A N 1
ATOM 567 C CA . ASP A 1 72 ? -9.038 -2.407 8.416 1.00 95.94 72 ASP A CA 1
ATOM 568 C C . ASP A 1 72 ? -10.061 -1.278 8.181 1.00 95.94 72 ASP A C 1
ATOM 570 O O . ASP A 1 72 ? -11.061 -1.456 7.486 1.00 95.94 72 ASP A O 1
ATOM 574 N N . GLY A 1 73 ? -9.824 -0.085 8.730 1.00 96.88 73 GLY A N 1
ATOM 575 C CA . GLY A 1 73 ? -10.708 1.067 8.557 1.00 96.88 73 GLY A CA 1
ATOM 576 C C . GLY A 1 73 ? -10.417 1.884 7.294 1.00 96.88 73 GLY A C 1
ATOM 577 O O . GLY A 1 73 ? -9.271 2.221 7.005 1.00 96.88 73 GLY A O 1
ATOM 578 N N . MET A 1 74 ? -11.461 2.356 6.604 1.00 96.19 74 MET A N 1
ATOM 579 C CA . MET A 1 74 ? -11.326 3.206 5.404 1.00 96.19 74 MET A CA 1
ATOM 580 C C . MET A 1 74 ? -10.505 4.490 5.649 1.00 96.19 74 MET A C 1
ATOM 582 O O . MET A 1 74 ? -9.787 4.961 4.767 1.00 96.19 74 MET A O 1
ATOM 586 N N . ALA A 1 75 ? -10.567 5.061 6.857 1.00 96.44 75 ALA A N 1
ATOM 587 C CA . ALA A 1 75 ? -9.726 6.199 7.231 1.00 96.44 75 ALA A CA 1
ATOM 588 C C . ALA A 1 75 ? -8.231 5.830 7.267 1.00 96.44 75 ALA A C 1
ATOM 590 O O . ALA A 1 75 ? -7.398 6.598 6.784 1.00 96.44 75 ALA A O 1
ATOM 591 N N . ALA A 1 76 ? -7.896 4.643 7.786 1.00 96.75 76 ALA A N 1
ATOM 592 C CA . ALA A 1 76 ? -6.535 4.116 7.774 1.00 96.75 76 ALA A CA 1
ATOM 593 C C . ALA A 1 76 ? -6.086 3.795 6.342 1.00 96.75 76 ALA A C 1
ATOM 595 O O . ALA A 1 76 ? -5.005 4.221 5.951 1.00 96.75 76 ALA A O 1
ATOM 596 N N . ARG A 1 77 ? -6.949 3.186 5.514 1.00 97.25 77 ARG A N 1
ATOM 597 C CA . ARG A 1 77 ? -6.662 2.939 4.089 1.00 97.25 77 ARG A CA 1
ATOM 598 C C . ARG A 1 77 ? -6.316 4.213 3.326 1.00 97.25 77 ARG A C 1
ATOM 600 O O . ARG A 1 77 ? -5.303 4.267 2.641 1.00 97.25 77 ARG A O 1
ATOM 607 N N . ARG A 1 78 ? -7.097 5.285 3.490 1.00 96.38 78 ARG A N 1
ATOM 608 C CA . ARG A 1 78 ? -6.804 6.585 2.854 1.00 96.38 78 ARG A CA 1
ATOM 609 C C . ARG A 1 78 ? -5.466 7.171 3.305 1.00 96.38 78 ARG A C 1
ATOM 611 O O . ARG A 1 78 ? -4.767 7.781 2.499 1.00 96.38 78 ARG A O 1
ATOM 618 N N . ARG A 1 79 ? -5.103 6.987 4.577 1.00 97.19 79 ARG A N 1
ATOM 619 C CA . ARG A 1 79 ? -3.783 7.376 5.090 1.00 97.19 79 ARG A CA 1
ATOM 620 C C . ARG A 1 79 ? -2.673 6.497 4.511 1.00 97.19 79 ARG A C 1
ATOM 622 O O . ARG A 1 79 ? -1.635 7.042 4.166 1.00 97.19 79 ARG A O 1
ATOM 629 N N . ALA A 1 80 ? -2.895 5.193 4.352 1.00 97.06 80 ALA A N 1
ATOM 630 C CA . ALA A 1 80 ? -1.941 4.284 3.720 1.00 97.06 80 ALA A CA 1
ATOM 631 C C . ALA A 1 80 ? -1.694 4.669 2.253 1.00 97.06 80 ALA A C 1
ATOM 633 O O . ALA A 1 80 ? -0.548 4.749 1.829 1.00 97.06 80 ALA A O 1
ATOM 634 N N . VAL A 1 81 ? -2.745 5.040 1.511 1.00 97.06 81 VAL A N 1
ATOM 635 C CA . VAL A 1 81 ? -2.605 5.605 0.158 1.00 97.06 81 VAL A CA 1
ATOM 636 C C . VAL A 1 81 ? -1.715 6.850 0.166 1.00 97.06 81 VAL A C 1
ATOM 638 O O . VAL A 1 81 ? -0.830 6.976 -0.671 1.00 97.06 81 VAL A O 1
ATOM 641 N N . ALA A 1 82 ? -1.930 7.775 1.107 1.00 95.81 82 ALA A N 1
ATOM 642 C CA . ALA A 1 82 ? -1.114 8.985 1.206 1.00 95.81 82 ALA A CA 1
ATOM 643 C C . ALA A 1 82 ? 0.346 8.691 1.590 1.00 95.81 82 ALA A C 1
ATOM 645 O O . ALA A 1 82 ? 1.245 9.341 1.064 1.00 95.81 82 ALA A O 1
ATOM 646 N N . LEU A 1 83 ? 0.577 7.715 2.473 1.00 96.12 83 LEU A N 1
ATOM 647 C CA . LEU A 1 83 ? 1.911 7.253 2.847 1.00 96.12 83 LEU A CA 1
ATOM 648 C C . LEU A 1 83 ? 2.645 6.688 1.630 1.00 96.12 83 LEU A C 1
ATOM 650 O O . LEU A 1 83 ? 3.744 7.130 1.322 1.00 96.12 83 LEU A O 1
ATOM 654 N N . ILE A 1 84 ? 2.017 5.768 0.901 1.00 94.75 84 ILE A N 1
ATOM 655 C CA . ILE A 1 84 ? 2.618 5.127 -0.273 1.00 94.75 84 ILE A CA 1
ATOM 656 C C . ILE A 1 84 ? 2.878 6.157 -1.382 1.00 94.75 84 ILE A C 1
ATOM 658 O O . ILE A 1 84 ? 3.940 6.140 -1.998 1.00 94.75 84 ILE A O 1
ATOM 662 N N . ASP A 1 85 ? 1.968 7.113 -1.595 1.00 93.12 85 ASP A N 1
ATOM 663 C CA . ASP A 1 85 ? 2.194 8.222 -2.534 1.00 93.12 85 ASP A CA 1
ATOM 664 C C . ASP A 1 85 ? 3.394 9.098 -2.127 1.00 93.12 85 ASP A C 1
ATOM 666 O O . ASP A 1 85 ? 4.105 9.615 -2.991 1.00 93.12 85 ASP A O 1
ATOM 670 N N . ALA A 1 86 ? 3.648 9.246 -0.822 1.00 92.88 86 ALA A N 1
ATOM 671 C CA . ALA A 1 86 ? 4.818 9.949 -0.302 1.00 92.88 86 ALA A CA 1
ATOM 672 C C . ALA A 1 86 ? 6.111 9.131 -0.456 1.00 92.88 86 ALA A C 1
ATOM 674 O O . ALA A 1 86 ? 7.135 9.709 -0.812 1.00 92.88 86 ALA A O 1
ATOM 675 N N . LEU A 1 87 ? 6.071 7.808 -0.261 1.00 92.75 87 LEU A N 1
ATOM 676 C CA . LEU A 1 87 ? 7.217 6.925 -0.523 1.00 92.75 87 LEU A CA 1
ATOM 677 C C . LEU A 1 87 ? 7.620 6.983 -2.001 1.00 92.75 87 LEU A C 1
ATOM 679 O O . LEU A 1 87 ? 8.785 7.201 -2.314 1.00 92.75 87 LEU A O 1
ATOM 683 N N . LEU A 1 88 ? 6.642 6.941 -2.910 1.00 90.88 88 LEU A N 1
ATOM 684 C CA . LEU A 1 88 ? 6.852 7.104 -4.354 1.00 90.88 88 LEU A CA 1
ATOM 685 C C . LEU A 1 88 ? 7.385 8.489 -4.761 1.00 90.88 88 LEU A C 1
ATOM 687 O O . LEU A 1 88 ? 7.820 8.676 -5.896 1.00 90.88 88 LEU A O 1
ATOM 691 N N . ALA A 1 89 ? 7.319 9.487 -3.876 1.00 87.69 89 ALA A N 1
ATOM 692 C CA . ALA A 1 89 ? 7.896 10.805 -4.121 1.00 87.69 89 ALA A CA 1
ATOM 693 C C . ALA A 1 89 ? 9.407 10.854 -3.861 1.00 87.69 89 ALA A C 1
ATOM 695 O O . ALA A 1 89 ? 10.053 11.818 -4.278 1.00 87.69 89 ALA A O 1
ATOM 696 N N . ARG A 1 90 ? 9.957 9.863 -3.151 1.00 84.81 90 ARG A N 1
ATOM 697 C CA . ARG A 1 90 ? 11.387 9.761 -2.867 1.00 84.81 90 ARG A CA 1
ATOM 698 C C . ARG A 1 90 ? 12.066 9.275 -4.143 1.00 84.81 90 ARG A C 1
ATOM 700 O O . ARG A 1 90 ? 11.683 8.249 -4.697 1.00 84.81 90 ARG A O 1
ATOM 707 N N . ASP A 1 91 ? 13.036 10.034 -4.646 1.00 69.62 91 ASP A N 1
ATOM 708 C CA . ASP A 1 91 ? 13.816 9.564 -5.790 1.00 69.62 91 ASP A CA 1
ATOM 709 C C . ASP A 1 91 ? 14.648 8.347 -5.361 1.00 69.62 91 ASP A C 1
ATOM 711 O O . ASP A 1 91 ? 15.230 8.371 -4.266 1.00 69.62 91 ASP A O 1
ATOM 715 N N . PRO A 1 92 ? 14.733 7.304 -6.205 1.00 65.81 92 PRO A N 1
ATOM 716 C CA . PRO A 1 92 ? 15.552 6.154 -5.899 1.00 65.81 92 PRO A CA 1
ATOM 717 C C . PRO A 1 92 ? 17.007 6.592 -5.888 1.00 65.81 92 PRO A C 1
ATOM 719 O O . PRO A 1 92 ? 17.519 7.102 -6.890 1.00 65.81 92 PRO A O 1
ATOM 722 N N . GLN A 1 93 ? 17.653 6.435 -4.730 1.00 58.44 93 GLN A N 1
ATOM 723 C CA . GLN A 1 93 ? 19.083 6.688 -4.598 1.00 58.44 93 GLN A CA 1
ATOM 724 C C . GLN A 1 93 ? 19.808 5.826 -5.643 1.00 58.44 93 GLN A C 1
ATOM 726 O O . GLN A 1 93 ? 19.443 4.659 -5.819 1.00 58.44 93 GLN A O 1
ATOM 731 N N . PRO A 1 94 ? 20.789 6.372 -6.382 1.00 52.69 94 PRO A N 1
ATOM 732 C CA . PRO A 1 94 ? 21.622 5.536 -7.227 1.00 52.69 94 PRO A CA 1
ATOM 733 C C . PRO A 1 94 ? 22.330 4.529 -6.319 1.00 52.69 94 PRO A C 1
ATOM 735 O O . PRO A 1 94 ? 23.000 4.925 -5.365 1.00 52.69 94 PRO A O 1
ATOM 738 N N . GLU A 1 95 ? 22.153 3.236 -6.592 1.00 56.88 95 GLU A N 1
ATOM 739 C CA . GLU A 1 95 ? 23.059 2.233 -6.039 1.00 56.88 95 GLU A CA 1
ATOM 740 C C . GLU A 1 95 ? 24.463 2.590 -6.544 1.00 56.88 95 GLU A C 1
ATOM 742 O O . GLU A 1 95 ? 24.657 2.782 -7.749 1.00 56.88 95 GLU A O 1
ATOM 747 N N . GLY A 1 96 ? 25.368 2.847 -5.596 1.00 47.06 96 GLY A N 1
ATOM 748 C CA . GLY A 1 96 ? 26.734 3.308 -5.849 1.00 47.06 96 GLY A CA 1
ATOM 749 C C . GLY A 1 96 ? 27.615 2.264 -6.514 1.00 47.06 96 GLY A C 1
ATOM 750 O O . GLY A 1 96 ? 27.348 1.055 -6.336 1.00 47.06 96 GLY A O 1
#

Secondary structure (DSSP, 8-state):
--HHHHHTHHHHHHHHHHHHH---SSHHHHHHHHHHHHHHHGGG--HHHHHHHHHHHHHHHHHHHHH-S---SHHHHHHHHHHHHHHTTSPPPPP-

Radius of gyration: 12.48 Å; chains: 1; bounding box: 38×22×31 Å

pLDDT: mean 91.53, std 10.4, range [47.06, 98.44]

Sequence (96 aa):
MATRLLSLGMFGVRLLDRILTAPAVLPHELADDLVDEINYYLPCTYGREQRLLFQLACELHEALGEAFTRVDGMAARRRAVALIDALLARDPQPEG